Protein AF-A0A485PF60-F1 (afdb_monomer)

Solvent-accessible surface area (backbone atoms only — not comparable to full-atom values): 3202 Å² total; per-residue (Å²): 132,91,80,70,48,58,102,86,40,51,38,65,56,49,53,52,54,34,53,76,64,71,30,48,78,50,68,52,73,59,99,89,48,76,49,77,51,73,51,67,55,78,87,78,48,83,82,128

Secondary structure (DSSP, 8-state):
---S--SSS-HHHHHHHHHHTT-EEEEEE-SS-EEEEEE--GGGSPP-

InterPro domains:
  IPR011249 Metalloenzyme, LuxS/M16 peptidase-like [SSF63411] (1-47)
  IPR011765 Peptidase M16, N-terminal [PF00675] (1-46)
  IPR050361 Mitochondrial Processing Peptidase/Ubiquinol-cytochrome c Reductase Complex [PTHR11851] (1-47)

pLDDT: mean 90.06, std 7.19, range [58.25, 95.81]

Sequence (48 aa):
MAFKGTKKRSQLDLELEIENMGAHLNAYTSREQTVYYAKAFSKDLPRG

Organism: Lynx pardinus (NCBI:txid191816)

Mean predicted aligned error: 4.13 Å

Radius of gyration: 12.33 Å; Cα conta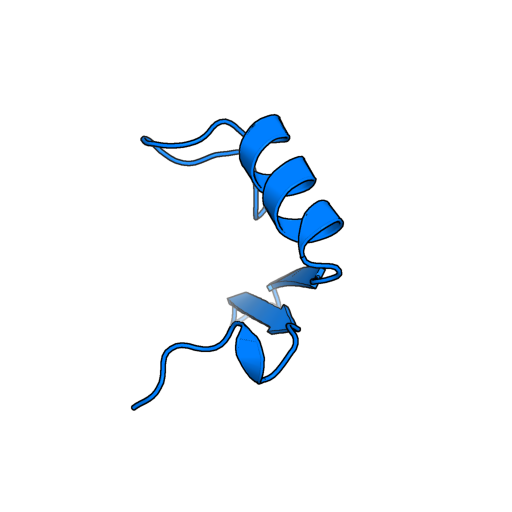cts (8 Å, |Δi|>4): 45; chains: 1; bounding box: 27×22×29 Å

Structure (mmCIF, N/CA/C/O backbone):
data_AF-A0A485PF60-F1
#
_entry.id   AF-A0A485PF60-F1
#
loop_
_atom_site.group_PDB
_atom_site.id
_atom_site.type_symbol
_atom_site.label_atom_id
_atom_site.label_alt_id
_atom_site.label_comp_id
_atom_site.label_asym_id
_atom_site.label_entity_id
_atom_site.label_seq_id
_atom_site.pdbx_PDB_ins_code
_atom_site.Cartn_x
_atom_site.Cartn_y
_atom_site.Cartn_z
_atom_site.occupancy
_atom_site.B_iso_or_equiv
_atom_site.auth_seq_id
_atom_site.auth_comp_id
_atom_site.auth_asym_id
_atom_site.auth_atom_id
_atom_site.pdbx_PDB_model_num
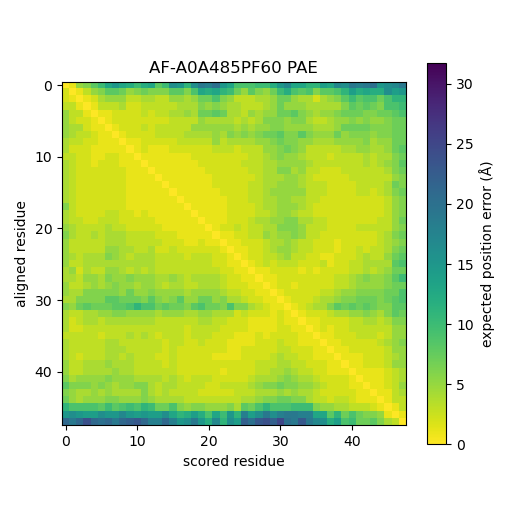ATOM 1 N N . MET A 1 1 ? -0.758 6.684 9.309 1.00 64.06 1 MET A N 1
ATOM 2 C CA . MET A 1 1 ? -0.441 6.639 7.861 1.00 64.06 1 MET A CA 1
ATOM 3 C C . MET A 1 1 ? -0.699 5.226 7.378 1.00 64.06 1 MET A C 1
ATOM 5 O O . MET A 1 1 ? -0.292 4.301 8.065 1.00 64.06 1 MET A O 1
ATOM 9 N N . ALA A 1 2 ? -1.422 5.069 6.272 1.00 77.75 2 ALA A N 1
ATOM 10 C CA . ALA A 1 2 ? -1.936 3.774 5.826 1.00 77.75 2 ALA A CA 1
ATOM 11 C C . ALA A 1 2 ? -0.889 2.861 5.167 1.00 77.75 2 ALA A C 1
ATOM 13 O O . ALA A 1 2 ? -0.990 1.646 5.289 1.00 77.75 2 ALA A O 1
ATOM 14 N N . PHE A 1 3 ? 0.129 3.434 4.519 1.00 81.00 3 PHE A N 1
ATOM 15 C CA . PHE A 1 3 ? 1.115 2.688 3.737 1.00 81.00 3 PHE A CA 1
ATOM 16 C C . PHE A 1 3 ? 2.528 3.039 4.222 1.00 81.00 3 PHE A C 1
ATOM 18 O O . PHE A 1 3 ? 3.112 4.020 3.790 1.00 81.00 3 PHE A O 1
ATOM 25 N N . LYS A 1 4 ? 3.047 2.283 5.197 1.00 87.69 4 LYS A N 1
ATOM 26 C CA . LYS A 1 4 ? 4.348 2.528 5.867 1.00 87.69 4 LYS A CA 1
ATOM 27 C C . LYS A 1 4 ? 5.343 1.373 5.705 1.00 87.69 4 LYS A C 1
ATOM 29 O O . LYS A 1 4 ? 6.303 1.263 6.461 1.00 87.69 4 LYS A O 1
ATOM 34 N N . GLY A 1 5 ? 5.107 0.494 4.738 1.00 86.75 5 GLY A N 1
ATOM 35 C CA . GLY A 1 5 ? 5.814 -0.778 4.635 1.00 86.75 5 GLY A CA 1
ATOM 36 C C . GLY A 1 5 ? 5.001 -1.943 5.193 1.00 86.75 5 GLY A C 1
ATOM 37 O O . GLY A 1 5 ? 3.989 -1.784 5.875 1.00 86.75 5 GLY A O 1
ATOM 38 N N . THR A 1 6 ? 5.459 -3.142 4.869 1.00 91.25 6 THR A N 1
ATOM 39 C CA . THR A 1 6 ? 4.943 -4.420 5.362 1.00 91.25 6 THR A CA 1
ATOM 40 C C . THR A 1 6 ? 6.102 -5.236 5.925 1.00 91.25 6 THR A C 1
ATOM 42 O O . THR A 1 6 ? 7.263 -4.864 5.787 1.00 91.25 6 THR A O 1
ATOM 45 N N . LYS A 1 7 ? 5.826 -6.420 6.484 1.00 92.75 7 LYS A N 1
ATOM 46 C CA . LYS A 1 7 ? 6.893 -7.350 6.898 1.00 92.75 7 LYS A CA 1
ATOM 47 C C . LYS A 1 7 ? 7.819 -7.786 5.748 1.00 92.75 7 LYS A C 1
ATOM 49 O O . LYS A 1 7 ? 8.891 -8.307 6.021 1.00 92.75 7 LYS A O 1
ATOM 54 N N . LYS A 1 8 ? 7.386 -7.639 4.489 1.00 93.38 8 LYS A N 1
ATOM 55 C CA . LYS A 1 8 ? 8.103 -8.127 3.298 1.00 93.38 8 LYS A CA 1
ATOM 56 C C . LYS A 1 8 ? 8.699 -7.022 2.421 1.00 93.38 8 LYS A C 1
ATOM 58 O O . LYS A 1 8 ? 9.520 -7.333 1.572 1.00 93.38 8 LYS A O 1
ATOM 63 N N . ARG A 1 9 ? 8.248 -5.776 2.569 1.00 92.75 9 ARG A N 1
ATOM 64 C CA . ARG A 1 9 ? 8.619 -4.643 1.704 1.00 92.75 9 ARG A CA 1
ATOM 65 C C . ARG A 1 9 ? 8.719 -3.378 2.542 1.00 92.75 9 ARG A C 1
ATOM 67 O O . ARG A 1 9 ? 7.822 -3.151 3.361 1.00 92.75 9 ARG A O 1
ATOM 74 N N . SER A 1 10 ? 9.754 -2.565 2.343 1.00 94.69 10 SER A N 1
ATOM 75 C CA . SER A 1 10 ? 9.846 -1.265 3.012 1.00 94.69 10 SER A CA 1
ATOM 76 C C . SER A 1 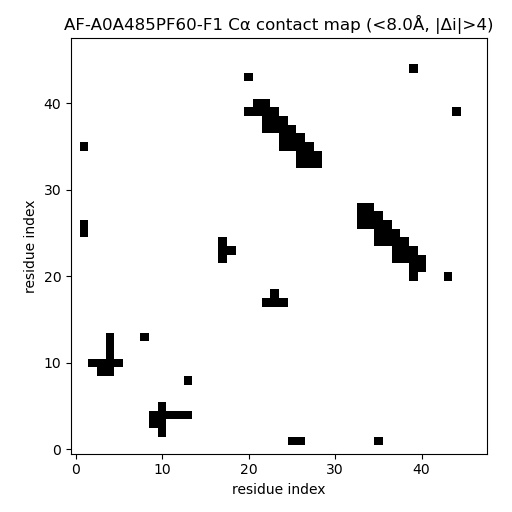10 ? 8.794 -0.287 2.471 1.00 94.69 10 SER A C 1
ATOM 78 O O . SER A 1 10 ? 8.110 -0.568 1.486 1.00 94.69 10 SER A O 1
ATOM 80 N N . GLN A 1 11 ? 8.627 0.860 3.135 1.00 92.75 11 GLN A N 1
ATOM 81 C CA . GLN A 1 11 ? 7.755 1.922 2.629 1.00 92.75 11 GLN A CA 1
ATOM 82 C C . GLN A 1 11 ? 8.213 2.404 1.246 1.00 92.75 11 GLN A C 1
ATOM 84 O O . GLN A 1 11 ? 7.393 2.497 0.340 1.00 92.75 11 GLN A O 1
ATOM 89 N N . LEU A 1 12 ? 9.518 2.642 1.088 1.00 93.69 12 LEU A N 1
ATOM 90 C CA . LEU A 1 12 ? 10.100 3.120 -0.162 1.00 93.69 12 LEU A CA 1
ATOM 91 C C . LEU A 1 12 ? 9.915 2.103 -1.292 1.00 93.69 12 LEU A C 1
ATOM 93 O O . LEU A 1 12 ? 9.542 2.484 -2.396 1.00 93.69 12 LEU A O 1
ATOM 97 N N . ASP A 1 13 ? 10.117 0.813 -1.008 1.00 94.19 13 ASP A N 1
ATOM 98 C CA . ASP A 1 13 ? 9.928 -0.237 -2.017 1.00 94.19 13 ASP A CA 1
ATOM 99 C C . ASP A 1 13 ? 8.480 -0.269 -2.516 1.00 94.19 13 ASP A C 1
ATOM 101 O O . ASP A 1 13 ? 8.241 -0.415 -3.710 1.00 94.19 13 ASP A O 1
ATOM 105 N N . LEU A 1 14 ? 7.510 -0.104 -1.607 1.00 92.00 14 LEU A N 1
ATOM 106 C CA . LEU A 1 14 ? 6.094 -0.041 -1.969 1.00 92.00 14 LEU A CA 1
ATOM 107 C C . LEU A 1 14 ? 5.770 1.198 -2.804 1.00 92.00 14 LEU A C 1
ATOM 109 O O . LEU A 1 14 ? 5.038 1.085 -3.781 1.00 92.00 14 LEU A O 1
ATOM 113 N N . GLU A 1 15 ? 6.279 2.366 -2.415 1.00 91.12 15 GLU A N 1
ATOM 114 C CA . GLU A 1 15 ? 6.047 3.617 -3.145 1.00 91.12 15 GLU A CA 1
ATOM 115 C C . GLU A 1 15 ? 6.615 3.524 -4.568 1.00 91.12 15 GLU A C 1
ATOM 117 O O . GLU A 1 15 ? 5.887 3.758 -5.532 1.00 91.12 15 GLU A O 1
ATOM 122 N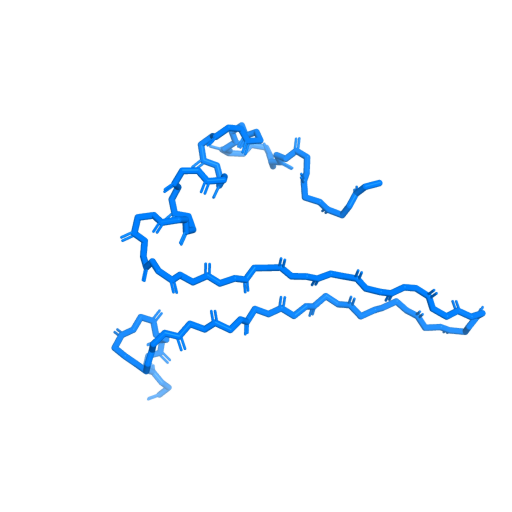 N . LEU A 1 16 ? 7.856 3.047 -4.713 1.00 93.94 16 LEU A N 1
ATOM 123 C CA . LEU A 1 16 ? 8.497 2.845 -6.013 1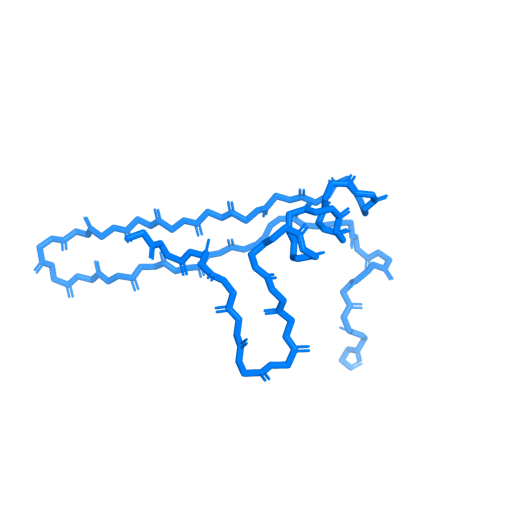.00 93.94 16 LEU A CA 1
ATOM 124 C C . LEU A 1 16 ? 7.778 1.801 -6.875 1.00 93.94 16 LEU A C 1
ATOM 126 O O . LEU A 1 16 ? 7.629 2.002 -8.078 1.00 93.94 16 LEU A O 1
ATOM 130 N N . GLU A 1 17 ? 7.342 0.675 -6.302 1.00 92.25 17 GLU A N 1
ATOM 131 C CA . GLU A 1 17 ? 6.616 -0.370 -7.041 1.00 92.25 17 GLU A CA 1
ATOM 132 C C . GLU A 1 17 ? 5.309 0.194 -7.623 1.00 92.25 17 GLU A C 1
ATOM 134 O O . GLU A 1 17 ? 5.036 0.039 -8.813 1.00 92.25 17 GLU A O 1
ATOM 139 N N . ILE A 1 18 ? 4.544 0.928 -6.811 1.00 91.44 18 ILE A N 1
ATOM 140 C CA . ILE A 1 18 ? 3.264 1.523 -7.212 1.00 91.44 18 ILE A CA 1
ATOM 141 C C . ILE A 1 18 ? 3.447 2.618 -8.269 1.00 91.44 18 ILE A C 1
ATOM 143 O O . ILE A 1 18 ? 2.709 2.629 -9.259 1.00 91.44 18 ILE A O 1
ATOM 147 N N . GLU A 1 19 ? 4.439 3.497 -8.111 1.00 91.38 19 GLU A N 1
ATOM 148 C CA . GLU A 1 19 ? 4.744 4.544 -9.094 1.00 91.38 19 GLU A CA 1
ATOM 149 C C . GLU A 1 19 ? 5.217 3.965 -10.431 1.00 91.38 19 GLU A C 1
ATOM 151 O O . GLU A 1 19 ? 4.737 4.386 -11.485 1.00 91.38 19 GLU A O 1
ATOM 156 N N . ASN A 1 20 ? 6.088 2.952 -10.410 1.00 94.06 20 ASN A N 1
ATOM 157 C CA . ASN A 1 20 ? 6.569 2.290 -11.628 1.00 94.06 20 ASN A CA 1
ATOM 158 C C . ASN A 1 20 ? 5.443 1.583 -12.398 1.00 94.06 20 ASN A C 1
ATOM 160 O O . ASN A 1 20 ? 5.497 1.476 -13.624 1.00 94.06 20 ASN A O 1
ATOM 164 N N . MET A 1 21 ? 4.404 1.123 -11.698 1.00 92.31 21 MET A N 1
ATOM 165 C CA . MET A 1 21 ? 3.193 0.571 -12.314 1.00 92.31 21 MET A CA 1
ATOM 166 C C . MET A 1 21 ? 2.248 1.658 -12.854 1.00 92.31 21 MET A C 1
ATOM 168 O O . MET A 1 21 ? 1.293 1.339 -13.563 1.00 92.31 21 MET A O 1
ATOM 172 N N . GLY A 1 22 ? 2.479 2.933 -12.522 1.00 93.25 22 GLY A N 1
ATOM 173 C CA . GLY A 1 22 ? 1.541 4.031 -12.771 1.00 93.25 22 GLY A CA 1
ATOM 174 C C . GLY A 1 22 ? 0.232 3.882 -11.986 1.00 93.25 22 GLY A C 1
ATOM 175 O O . GLY A 1 22 ? -0.813 4.371 -12.419 1.00 93.25 22 GLY A O 1
ATOM 176 N N . ALA A 1 23 ? 0.270 3.153 -10.870 1.00 92.38 23 ALA A N 1
ATOM 177 C CA . ALA A 1 23 ? -0.868 2.905 -9.999 1.00 92.38 23 ALA A CA 1
ATOM 178 C C . ALA A 1 23 ? -0.912 3.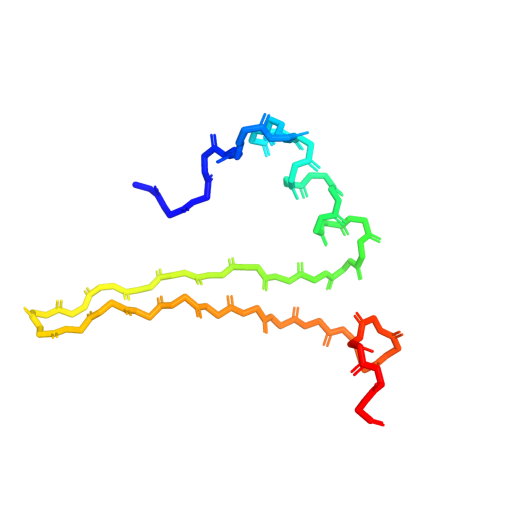926 -8.849 1.00 92.38 23 ALA A C 1
ATOM 180 O O . ALA A 1 23 ? 0.052 4.634 -8.571 1.00 92.38 23 ALA A O 1
ATOM 181 N N . HIS A 1 24 ? -2.045 3.989 -8.151 1.00 92.19 24 HIS A N 1
ATOM 182 C CA . HIS A 1 24 ? -2.227 4.856 -6.990 1.00 92.19 24 HIS A CA 1
ATOM 183 C C . HIS A 1 24 ? -2.867 4.099 -5.831 1.00 92.19 24 HIS A C 1
ATOM 185 O O . HIS A 1 24 ? -3.887 3.428 -6.005 1.00 92.19 24 HIS A O 1
ATOM 191 N N . LEU A 1 25 ? -2.299 4.263 -4.637 1.00 90.75 25 LEU A N 1
ATOM 192 C CA . LEU A 1 25 ? -2.855 3.768 -3.382 1.00 90.75 25 LEU A CA 1
ATOM 193 C C . LEU A 1 25 ? -3.378 4.931 -2.553 1.00 90.75 25 LEU A C 1
ATOM 195 O O . LEU A 1 25 ? -2.714 5.955 -2.425 1.00 90.75 25 LEU A O 1
ATOM 199 N N . ASN A 1 26 ? -4.547 4.752 -1.950 1.00 90.44 26 ASN A N 1
ATOM 200 C CA . ASN A 1 26 ? -5.141 5.739 -1.063 1.00 90.44 26 ASN A CA 1
ATOM 201 C C . ASN A 1 26 ? -5.872 5.059 0.089 1.00 90.44 26 ASN A C 1
ATOM 203 O O . ASN A 1 26 ? -6.318 3.912 0.005 1.00 90.44 26 ASN A O 1
ATOM 207 N N . ALA A 1 27 ? -6.002 5.799 1.182 1.00 92.19 27 ALA A N 1
ATOM 208 C CA . ALA A 1 27 ? -6.776 5.374 2.329 1.00 92.19 27 ALA A CA 1
ATOM 209 C C . ALA A 1 27 ? -7.482 6.569 2.956 1.00 92.19 27 ALA A C 1
ATOM 211 O O . ALA A 1 27 ? -6.919 7.661 3.041 1.00 92.19 27 ALA A O 1
ATOM 212 N N . TYR A 1 28 ? -8.706 6.342 3.410 1.00 91.50 28 TYR A N 1
ATOM 213 C CA . TYR A 1 28 ? -9.517 7.338 4.091 1.00 91.50 28 TYR A CA 1
ATOM 214 C C . TYR A 1 28 ? -10.215 6.702 5.291 1.00 91.50 28 TYR A C 1
ATOM 216 O O . TYR A 1 28 ? -10.746 5.594 5.200 1.00 91.50 28 TYR A O 1
ATOM 224 N N . THR A 1 29 ? -10.224 7.426 6.407 1.00 92.75 29 THR A N 1
ATOM 225 C CA . 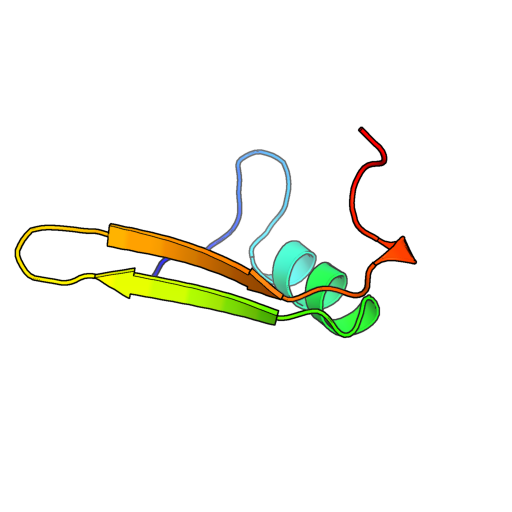THR A 1 29 ? -10.910 7.032 7.637 1.00 92.75 29 THR A CA 1
ATOM 226 C C . THR A 1 29 ? -12.014 8.040 7.938 1.00 92.75 29 THR A C 1
ATOM 228 O O . THR A 1 29 ? -11.749 9.225 8.138 1.00 92.75 29 THR A O 1
ATOM 231 N N . SER A 1 30 ? -13.252 7.552 7.972 1.00 92.56 30 SER A N 1
ATOM 232 C CA . SER A 1 30 ? -14.420 8.223 8.543 1.00 92.56 30 SER A CA 1
ATOM 233 C C . SER A 1 30 ? -14.560 7.865 10.030 1.00 92.56 30 SER A C 1
ATOM 235 O O . SER A 1 30 ? -13.780 7.085 10.573 1.00 92.56 30 SER A O 1
ATOM 237 N N . ARG A 1 31 ? -15.587 8.399 10.700 1.00 93.56 31 ARG A N 1
ATOM 238 C CA . ARG A 1 31 ? -15.915 8.066 12.097 1.00 93.56 31 ARG A CA 1
ATOM 239 C C . ARG A 1 31 ? -16.187 6.576 12.309 1.00 93.56 31 ARG A C 1
ATOM 241 O O . ARG A 1 31 ? -15.853 6.053 13.363 1.00 93.56 31 ARG A O 1
ATOM 248 N N . GLU A 1 32 ? -16.781 5.915 11.321 1.00 95.81 32 GLU A N 1
ATOM 249 C CA . GLU A 1 32 ? -17.280 4.539 11.467 1.00 95.81 32 GLU A CA 1
ATOM 250 C C . GLU A 1 32 ? -16.570 3.537 10.557 1.00 95.81 32 GLU A C 1
ATOM 252 O O . GLU A 1 32 ? -16.774 2.332 10.676 1.00 95.81 32 GLU A O 1
ATOM 257 N N . GLN A 1 33 ? -15.758 4.014 9.612 1.00 94.06 33 GLN A N 1
ATOM 258 C CA . GLN A 1 33 ? -15.218 3.172 8.550 1.00 94.06 33 GLN A CA 1
ATOM 259 C C . GLN A 1 33 ? -13.816 3.609 8.170 1.00 94.06 33 GLN A C 1
ATOM 261 O O . GLN A 1 33 ? -13.525 4.799 8.082 1.00 94.06 33 GLN A O 1
ATOM 266 N N . THR A 1 34 ? -12.959 2.637 7.881 1.00 94.31 34 THR A N 1
ATOM 267 C CA . THR A 1 34 ? -11.677 2.884 7.227 1.00 94.31 34 THR A CA 1
ATOM 268 C C . THR A 1 34 ? -11.647 2.124 5.917 1.00 94.31 34 THR A C 1
ATOM 270 O O . THR A 1 34 ? -11.884 0.919 5.884 1.00 94.31 34 THR A O 1
ATOM 273 N N . VAL A 1 35 ? -11.351 2.844 4.843 1.00 93.69 35 VAL A N 1
ATOM 274 C CA . VAL A 1 35 ? -11.289 2.315 3.487 1.00 93.69 35 VAL A CA 1
ATOM 275 C C . VAL A 1 35 ? -9.858 2.423 2.992 1.00 93.69 35 VAL A C 1
ATOM 277 O O . VAL A 1 35 ? -9.234 3.479 3.093 1.00 93.69 35 VAL A O 1
ATOM 280 N N . TYR A 1 36 ? -9.369 1.332 2.414 1.00 92.75 36 TYR A N 1
ATOM 281 C CA . TYR A 1 36 ? -8.113 1.268 1.677 1.00 92.75 36 TYR A CA 1
ATOM 282 C C . TYR A 1 36 ? -8.452 0.869 0.246 1.00 92.75 36 TYR A C 1
ATOM 284 O O . TYR A 1 36 ? -9.153 -0.122 0.041 1.00 92.75 36 TYR A O 1
ATOM 292 N N . TYR A 1 37 ? -7.985 1.631 -0.739 1.00 92.81 37 TYR A N 1
ATOM 293 C CA . TYR A 1 37 ? -8.240 1.329 -2.143 1.00 92.81 37 TYR A CA 1
ATOM 294 C C . TYR A 1 37 ? -7.000 1.550 -3.006 1.00 92.81 37 TYR A C 1
ATOM 296 O O . TYR A 1 37 ? -6.106 2.332 -2.674 1.00 92.81 37 TYR A O 1
ATOM 304 N N . ALA A 1 38 ? -6.977 0.845 -4.133 1.00 92.31 38 ALA A N 1
ATOM 305 C CA . ALA A 1 38 ? -5.937 0.918 -5.143 1.00 92.31 38 ALA A CA 1
ATOM 306 C C . ALA A 1 38 ? -6.580 1.161 -6.508 1.00 92.31 38 ALA A C 1
ATOM 308 O O . ALA A 1 38 ? -7.576 0.522 -6.852 1.00 92.31 38 ALA A O 1
ATOM 309 N N . LYS A 1 39 ? -6.010 2.071 -7.292 1.00 93.31 39 LYS A N 1
ATOM 310 C CA . LYS A 1 39 ? -6.355 2.272 -8.699 1.00 93.31 39 LYS A CA 1
ATOM 311 C C . LYS A 1 39 ? -5.150 1.864 -9.535 1.00 93.31 39 LYS A C 1
ATOM 313 O O . LYS A 1 39 ? -4.090 2.463 -9.402 1.00 93.31 39 LYS A O 1
ATOM 318 N N . ALA A 1 40 ? -5.321 0.855 -10.378 1.00 93.94 40 ALA A N 1
ATOM 319 C CA . ALA A 1 40 ? -4.271 0.305 -11.230 1.00 93.94 40 ALA A CA 1
ATOM 320 C C . ALA A 1 40 ? -4.829 0.005 -12.628 1.00 93.94 40 ALA A C 1
ATOM 322 O O . ALA A 1 40 ? -6.048 0.007 -12.831 1.00 93.94 40 ALA A O 1
ATOM 323 N N . PHE A 1 41 ? -3.949 -0.251 -13.595 1.00 93.19 41 PHE A N 1
ATOM 324 C CA . PHE A 1 41 ? -4.372 -0.678 -14.925 1.00 93.19 41 PHE A CA 1
ATOM 325 C C . PHE A 1 41 ? -4.934 -2.098 -14.886 1.00 93.19 41 PHE A C 1
ATOM 327 O O . PHE A 1 41 ? -4.475 -2.949 -14.131 1.00 93.19 41 PHE A O 1
ATOM 334 N N . SER A 1 42 ? -5.888 -2.392 -15.771 1.00 92.38 42 SER A N 1
ATOM 335 C CA . SER A 1 42 ? -6.526 -3.713 -15.839 1.00 92.38 42 SER A CA 1
ATOM 336 C C . SER A 1 42 ? -5.541 -4.858 -16.088 1.00 92.38 42 SER A C 1
ATOM 338 O O . SER A 1 42 ? -5.799 -5.978 -15.664 1.00 92.38 42 SER A O 1
ATOM 340 N N . LYS A 1 43 ? -4.413 -4.584 -16.758 1.00 92.31 43 LYS A N 1
ATOM 341 C CA . LYS A 1 43 ? -3.347 -5.569 -17.004 1.00 92.31 43 LYS A CA 1
ATOM 342 C C . LYS A 1 43 ? -2.643 -6.030 -15.720 1.00 92.31 43 LYS A C 1
ATOM 344 O O . LYS A 1 43 ? -2.109 -7.132 -15.704 1.00 92.31 43 LYS A O 1
ATOM 349 N N . ASP A 1 44 ? -2.659 -5.193 -14.685 1.00 90.56 44 ASP A N 1
ATOM 350 C CA . ASP A 1 44 ? -1.967 -5.408 -13.412 1.00 90.56 44 ASP A CA 1
ATOM 351 C C . ASP A 1 44 ? -2.912 -5.962 -12.331 1.00 90.56 44 ASP A C 1
ATOM 353 O O . ASP A 1 44 ? -2.498 -6.226 -11.202 1.00 90.56 44 ASP A O 1
ATOM 357 N N . LEU A 1 45 ? -4.194 -6.149 -12.664 1.00 88.62 45 LEU A N 1
ATOM 358 C CA . LEU A 1 45 ? -5.151 -6.814 -11.791 1.00 88.62 45 LEU A CA 1
ATOM 359 C C . LEU A 1 45 ? -5.017 -8.338 -11.933 1.00 88.62 45 LEU A C 1
ATOM 361 O O . LEU A 1 45 ? -4.890 -8.841 -13.054 1.0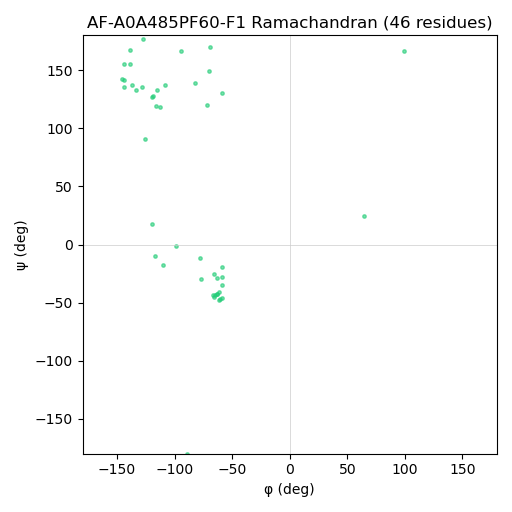0 88.62 45 LEU A O 1
ATOM 365 N N . PRO A 1 46 ? -5.083 -9.097 -10.823 1.00 85.00 46 PRO A N 1
ATOM 366 C CA . PRO A 1 46 ? -5.138 -10.548 -10.899 1.00 85.00 46 PRO A CA 1
ATOM 367 C C . PRO A 1 46 ? -6.367 -10.969 -11.709 1.00 85.00 46 PRO A C 1
ATOM 369 O O . PRO A 1 46 ? -7.478 -10.490 -11.474 1.00 85.00 46 PRO A O 1
ATOM 372 N N . ARG A 1 47 ? -6.158 -11.850 -12.690 1.00 76.62 47 ARG A N 1
ATOM 373 C CA . ARG A 1 47 ? -7.252 -12.437 -13.466 1.00 76.62 47 ARG A CA 1
ATOM 374 C C . ARG A 1 47 ? -7.987 -13.428 -12.566 1.00 76.62 47 ARG A C 1
ATOM 376 O O . ARG A 1 47 ? -7.350 -14.338 -12.036 1.00 76.62 47 ARG A O 1
ATOM 383 N N 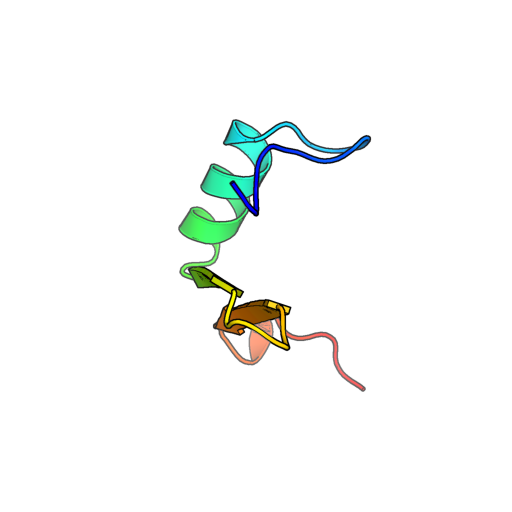. GLY A 1 48 ? -9.275 -13.172 -12.349 1.00 58.25 48 GLY A N 1
ATOM 384 C CA . GLY A 1 48 ? -10.186 -14.102 -11.681 1.00 58.25 48 GLY A CA 1
ATOM 385 C C . GLY A 1 48 ? -10.505 -15.314 -12.539 1.00 58.25 48 GLY A C 1
ATOM 386 O O . GLY A 1 48 ? -10.294 -15.236 -13.772 1.00 58.25 48 GLY A O 1
#

Nearest PDB structures (foldseek):
  1hr8-assembly2_D  TM=9.544E-01  e=9.153E-04  Saccharomyces cerevisiae
  6hzz-assembly1_A  TM=4.927E-01  e=9.014E+00  Homo sapiens
  5zhv-assembly1_B  TM=3.860E-01  e=5.710E+00  Mycobacterium tuberculosis H37Rv

Foldseek 3Di:
DPQQDDPVGGSVRVVVVCVVQVKDWDWDDDPVDIDTDIGGDPVPDDDD